Protein AF-J9F6A1-F1 (afdb_monomer_lite)

Organism: NCBI:txid749906

Radius of gyration: 20.11 Å; chains: 1; bounding box: 41×47×45 Å

Sequence (101 aa):
NHDAADLVEEIKQQMHDREEELYFEYRSKDYSGLTALTGEEDVWSAENVAATLVNEYEANHDTDELWKKVNDISHSILRKSYECGLMDKATYNDISSMYEH

Foldseek 3Di:
DVVVVVVVVVVVVVVVVVVVVVVVVVVVDDCVVQCVVQVHPDPVVSVVSVVVVVVVVVVVDVCPVVLVVVLVVVLVVLVVCVVVVVDDPVVSVVVNVVSPD

Secondary structure (DSSP, 8-state):
--HHHHHHHHHHHHHHHHHHHHHHHHHHS--HHHHHHH--SSHHHHHHHHHHHHHHHHHHS--HHHHHHHHHHHHHHHHHHHHTTSS-HHHHHHHHHTT--

pLDDT: mean 86.56, std 9.08, range [55.72, 96.69]

Structure (mmCIF, N/CA/C/O backbone):
data_AF-J9F6A1-F1
#
_entry.id   AF-J9F6A1-F1
#
loop_
_atom_site.group_PDB
_atom_site.id
_atom_site.type_symbol
_atom_site.label_atom_id
_atom_site.label_alt_id
_atom_site.label_comp_id
_atom_site.label_asym_id
_atom_site.label_entity_id
_atom_site.label_seq_id
_atom_site.pdbx_PDB_ins_code
_atom_site.Cartn_x
_atom_site.Cartn_y
_atom_site.Cartn_z
_atom_site.occupancy
_atom_site.B_iso_or_equiv
_atom_site.auth_seq_i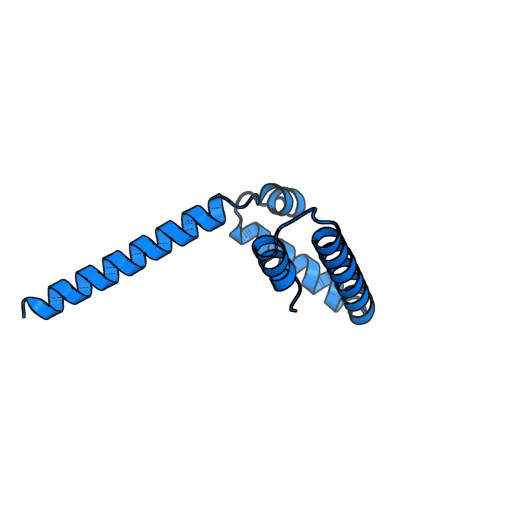d
_atom_site.auth_comp_id
_atom_site.auth_asym_id
_atom_site.auth_atom_id
_atom_site.pdbx_PDB_model_num
ATOM 1 N N . ASN A 1 1 ? 24.666 -34.796 -24.537 1.00 58.66 1 ASN A N 1
ATOM 2 C CA . ASN A 1 1 ? 25.323 -34.079 -23.421 1.00 58.66 1 ASN A CA 1
ATOM 3 C C . ASN A 1 1 ? 25.645 -32.616 -23.713 1.00 58.66 1 ASN A C 1
ATOM 5 O O . ASN A 1 1 ? 25.989 -31.944 -22.758 1.00 58.66 1 ASN A O 1
ATOM 9 N N . HIS A 1 2 ? 25.521 -32.117 -24.953 1.00 59.53 2 HIS A N 1
ATOM 10 C CA . HIS A 1 2 ? 25.689 -30.688 -25.264 1.00 59.53 2 HIS A CA 1
ATOM 11 C C . HIS A 1 2 ? 24.377 -29.911 -25.015 1.00 59.53 2 HIS A C 1
ATOM 13 O O . HIS A 1 2 ? 24.350 -29.053 -24.147 1.00 59.53 2 HIS A O 1
ATOM 19 N N . ASP A 1 3 ? 23.256 -30.382 -25.578 1.00 74.81 3 ASP A N 1
ATOM 20 C CA . ASP A 1 3 ? 21.932 -29.730 -25.472 1.00 74.81 3 ASP A CA 1
ATOM 21 C C . ASP A 1 3 ? 21.406 -29.489 -24.046 1.00 74.81 3 ASP A C 1
ATOM 23 O O . ASP A 1 3 ? 20.706 -28.518 -23.785 1.00 74.81 3 ASP A O 1
ATOM 27 N N . ALA A 1 4 ? 21.713 -30.378 -23.096 1.00 75.50 4 ALA A N 1
ATOM 28 C CA . ALA A 1 4 ? 21.227 -30.235 -21.721 1.00 75.50 4 ALA A CA 1
ATOM 29 C C . ALA A 1 4 ? 21.997 -29.167 -20.928 1.00 75.50 4 ALA A C 1
ATOM 31 O O . ALA A 1 4 ? 21.455 -28.617 -19.975 1.00 75.50 4 ALA A O 1
ATOM 32 N N . ALA A 1 5 ? 23.253 -28.895 -21.294 1.00 80.19 5 ALA A N 1
ATOM 33 C CA . ALA A 1 5 ? 24.043 -27.840 -20.668 1.00 80.19 5 ALA A CA 1
ATOM 34 C C . ALA A 1 5 ? 23.598 -26.464 -21.182 1.00 80.19 5 ALA A C 1
ATOM 36 O O . ALA A 1 5 ? 23.400 -25.558 -20.375 1.00 80.19 5 ALA A O 1
ATOM 37 N N . ASP A 1 6 ? 23.333 -26.363 -22.485 1.00 84.25 6 ASP A N 1
ATOM 38 C CA . ASP A 1 6 ? 22.905 -25.125 -23.140 1.00 84.25 6 ASP A CA 1
ATOM 39 C C . ASP A 1 6 ? 21.525 -24.663 -22.626 1.00 84.25 6 ASP A C 1
ATOM 41 O O . ASP A 1 6 ? 21.338 -23.493 -22.304 1.00 84.25 6 ASP A O 1
ATOM 45 N N . LEU A 1 7 ? 20.581 -25.593 -22.417 1.00 85.44 7 LEU A N 1
ATOM 46 C CA . LEU A 1 7 ? 19.272 -25.285 -21.816 1.00 85.44 7 LEU A CA 1
ATOM 47 C C . LEU A 1 7 ? 19.377 -24.779 -20.368 1.00 85.44 7 LEU A C 1
ATOM 49 O O . LEU A 1 7 ? 18.602 -23.927 -19.940 1.00 85.44 7 LEU A O 1
ATOM 53 N N . VAL A 1 8 ? 20.319 -25.312 -19.586 1.00 86.44 8 VAL A N 1
ATOM 54 C CA . VAL A 1 8 ? 20.539 -24.863 -18.202 1.00 86.44 8 VAL A CA 1
ATOM 55 C C . VAL A 1 8 ? 21.140 -23.460 -18.178 1.00 86.44 8 VAL A C 1
ATOM 57 O O . VAL A 1 8 ? 20.837 -22.680 -17.276 1.00 86.44 8 VAL A O 1
ATOM 60 N N . GLU A 1 9 ? 21.985 -23.134 -19.151 1.00 89.44 9 GLU A N 1
ATOM 61 C CA . GLU A 1 9 ? 22.564 -21.802 -19.307 1.00 89.44 9 GLU A CA 1
ATOM 62 C C . GLU A 1 9 ? 21.506 -20.779 -19.744 1.00 89.44 9 GLU A C 1
ATOM 64 O O . GLU A 1 9 ? 21.417 -19.706 -19.153 1.00 89.44 9 GLU A O 1
ATOM 69 N N . GLU A 1 10 ? 20.614 -21.157 -20.662 1.00 89.69 10 GLU A N 1
ATOM 70 C CA . GLU A 1 10 ? 19.491 -20.323 -21.106 1.00 89.69 10 GLU A CA 1
ATOM 71 C C . GLU A 1 10 ? 18.499 -20.023 -19.967 1.00 89.69 10 GLU A C 1
ATOM 73 O O . GLU A 1 10 ? 18.096 -18.876 -19.774 1.00 89.69 10 GLU A O 1
ATOM 78 N N . ILE A 1 11 ? 18.173 -21.021 -19.136 1.00 88.00 11 ILE A N 1
ATOM 79 C CA . ILE A 1 11 ? 17.322 -20.828 -17.948 1.00 88.00 11 ILE A CA 1
ATOM 80 C C . ILE A 1 11 ? 17.988 -19.888 -16.938 1.00 88.00 11 ILE A C 1
ATOM 82 O O . ILE A 1 11 ? 17.325 -19.016 -16.377 1.00 88.00 11 ILE A O 1
ATOM 86 N N . LYS A 1 12 ? 19.296 -20.041 -16.694 1.00 89.62 12 LYS A N 1
ATOM 87 C CA . LYS A 1 12 ? 20.031 -19.146 -15.787 1.00 89.62 12 LYS A CA 1
ATOM 88 C C . LYS A 1 12 ? 20.029 -17.712 -16.296 1.00 89.62 12 LYS A C 1
ATOM 90 O O . LYS A 1 12 ? 19.844 -16.803 -15.492 1.00 89.62 12 LYS A O 1
ATOM 95 N N . GLN A 1 13 ? 20.196 -17.525 -17.603 1.00 90.88 13 GLN A N 1
ATOM 96 C CA . GLN A 1 13 ? 20.153 -16.202 -18.207 1.00 90.88 13 GLN A CA 1
ATOM 97 C C . GLN A 1 13 ? 18.763 -15.576 -18.067 1.00 90.88 13 GLN A C 1
ATOM 99 O O . GLN A 1 13 ? 18.656 -14.457 -17.585 1.00 90.88 13 GLN A O 1
ATOM 104 N N . GLN A 1 14 ? 17.689 -16.319 -18.353 1.00 89.94 14 GLN A N 1
ATOM 105 C CA . GLN A 1 14 ? 16.319 -15.825 -18.166 1.00 89.94 14 GLN A CA 1
ATOM 106 C C . GLN A 1 14 ? 16.001 -15.453 -16.714 1.00 89.94 14 GLN A C 1
ATOM 108 O O . GLN A 1 14 ? 15.288 -14.484 -16.462 1.00 89.94 14 GLN A O 1
ATOM 113 N N . ME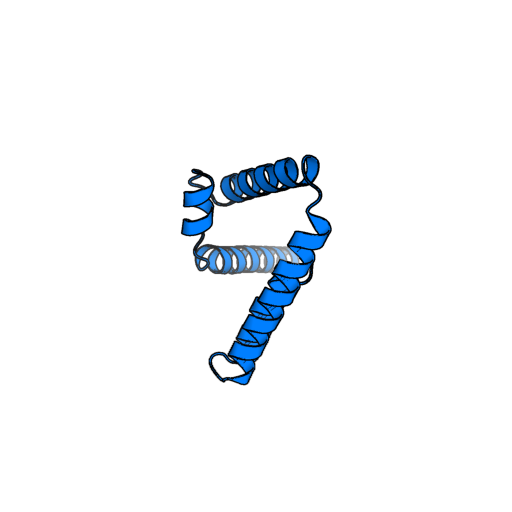T A 1 15 ? 16.501 -16.226 -15.747 1.00 88.19 15 MET A N 1
ATOM 114 C CA . MET A 1 15 ? 16.326 -15.908 -14.328 1.00 88.19 15 MET A CA 1
ATOM 115 C C . MET A 1 15 ? 17.062 -14.625 -13.943 1.00 88.19 15 MET A C 1
ATOM 117 O O . MET A 1 15 ? 16.490 -13.800 -13.237 1.00 88.19 15 MET A O 1
ATOM 121 N N . HIS A 1 16 ? 18.291 -14.452 -14.431 1.00 87.38 16 HIS A N 1
ATOM 122 C CA . HIS A 1 16 ? 19.080 -13.246 -14.206 1.00 87.38 16 HIS A CA 1
ATOM 123 C C . HIS A 1 16 ? 18.425 -12.014 -14.844 1.00 87.38 16 HIS A C 1
ATOM 125 O O . HIS A 1 16 ? 18.266 -10.991 -14.186 1.00 87.38 16 HIS A O 1
ATOM 131 N N . ASP A 1 17 ? 17.973 -12.127 -16.094 1.00 89.12 17 ASP A N 1
ATOM 132 C CA . ASP A 1 17 ? 17.294 -11.040 -16.806 1.00 89.12 17 ASP A CA 1
ATOM 133 C C . ASP A 1 17 ? 16.004 -10.628 -16.078 1.00 89.12 17 ASP A C 1
ATOM 135 O O . ASP A 1 17 ? 15.705 -9.443 -15.949 1.00 89.12 17 ASP A O 1
ATOM 139 N N . ARG A 1 18 ? 15.267 -11.601 -15.525 1.00 85.38 18 ARG A N 1
ATOM 140 C CA . ARG A 1 18 ? 14.074 -11.340 -14.710 1.00 85.38 18 ARG A CA 1
ATOM 141 C C . ARG A 1 18 ? 14.401 -10.677 -13.371 1.00 85.38 18 ARG A C 1
ATOM 143 O O . ARG A 1 18 ? 13.640 -9.823 -12.921 1.00 85.38 18 ARG A O 1
ATOM 150 N N . GLU A 1 19 ? 15.489 -11.074 -12.712 1.00 81.12 19 GLU A N 1
ATOM 151 C CA . GLU A 1 19 ? 15.959 -10.406 -11.492 1.00 81.12 19 GLU A CA 1
ATOM 152 C C . GLU A 1 19 ? 16.355 -8.954 -11.769 1.00 81.12 19 GLU A C 1
ATOM 154 O O . GLU A 1 19 ? 15.974 -8.069 -11.003 1.00 81.12 19 GLU A O 1
ATOM 159 N N . GLU A 1 20 ? 17.061 -8.687 -12.870 1.00 79.31 20 GLU A N 1
ATOM 160 C CA . GLU A 1 20 ? 17.405 -7.322 -13.273 1.00 79.31 20 GLU A CA 1
ATOM 161 C C . GLU A 1 20 ? 16.162 -6.494 -13.616 1.00 79.31 20 GLU A C 1
ATOM 163 O O . GLU A 1 20 ? 16.062 -5.343 -13.191 1.00 79.31 20 GLU A O 1
ATOM 168 N N . GLU A 1 21 ? 15.189 -7.065 -14.328 1.00 82.75 21 GLU A N 1
ATOM 169 C CA . GLU A 1 21 ? 13.933 -6.384 -14.657 1.00 82.75 21 GLU A CA 1
ATOM 170 C C . GLU A 1 21 ? 13.170 -5.975 -13.388 1.00 82.75 21 GLU A C 1
ATOM 172 O O . GLU A 1 21 ? 12.819 -4.804 -13.230 1.00 82.75 21 GLU A O 1
ATOM 177 N N . LEU A 1 22 ? 13.015 -6.899 -12.433 1.00 76.50 22 LEU A N 1
ATOM 178 C CA . LEU A 1 22 ? 12.412 -6.616 -11.126 1.00 76.50 22 LEU A CA 1
ATOM 179 C C . LEU A 1 22 ? 13.218 -5.574 -10.344 1.00 76.50 22 LEU A C 1
ATOM 181 O O . LEU A 1 22 ? 12.646 -4.674 -9.731 1.00 76.50 22 LEU A O 1
ATOM 185 N N . TYR A 1 23 ? 14.548 -5.654 -10.380 1.00 71.44 23 TYR A N 1
ATOM 186 C CA . TYR A 1 23 ? 15.421 -4.687 -9.723 1.00 71.44 23 TYR A CA 1
ATOM 187 C C . TYR A 1 23 ? 15.210 -3.265 -10.253 1.00 71.44 23 TYR A C 1
ATOM 189 O O . TYR A 1 23 ? 15.103 -2.319 -9.468 1.00 71.44 23 TYR A O 1
ATOM 197 N N . PHE A 1 24 ? 15.134 -3.096 -11.576 1.00 71.44 24 PHE A N 1
ATOM 198 C CA . PHE A 1 24 ? 14.862 -1.798 -12.189 1.00 71.44 24 PHE A CA 1
ATOM 199 C C . PHE A 1 24 ? 13.434 -1.325 -11.925 1.00 71.44 24 PHE A C 1
ATOM 201 O O . PHE A 1 24 ? 13.243 -0.141 -11.644 1.00 71.44 24 PHE A O 1
ATOM 208 N N . GLU A 1 25 ? 12.452 -2.227 -11.953 1.00 73.00 25 GLU A N 1
ATOM 209 C CA . GLU A 1 25 ? 11.063 -1.905 -11.635 1.00 73.00 25 GLU A CA 1
ATOM 210 C C . GLU A 1 25 ? 10.937 -1.383 -10.197 1.00 73.00 25 GLU A C 1
ATOM 212 O O . GLU A 1 25 ? 10.388 -0.301 -9.984 1.00 73.00 25 GLU A O 1
ATOM 217 N N . TYR A 1 26 ? 11.515 -2.078 -9.215 1.00 64.25 26 TYR A N 1
ATOM 218 C CA . TYR A 1 26 ? 11.499 -1.635 -7.823 1.00 64.25 26 TYR A CA 1
ATOM 219 C C . TYR A 1 26 ? 12.311 -0.355 -7.628 1.00 64.25 26 TYR A C 1
ATOM 221 O O . TYR A 1 26 ? 11.806 0.599 -7.054 1.00 64.25 26 TYR A O 1
ATOM 229 N N . ARG A 1 27 ? 13.521 -0.238 -8.181 1.00 62.34 27 ARG A N 1
ATOM 230 C CA . ARG A 1 27 ? 14.320 0.997 -8.060 1.00 62.34 27 ARG A CA 1
ATOM 231 C C . ARG A 1 27 ? 13.646 2.216 -8.710 1.00 62.34 27 ARG A C 1
ATOM 233 O O . ARG A 1 27 ? 13.929 3.345 -8.314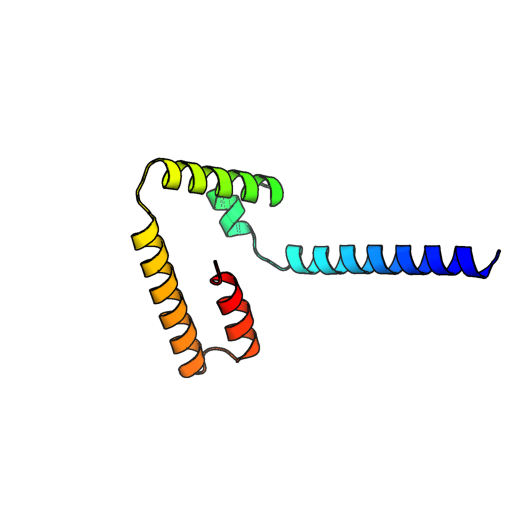 1.00 62.34 27 ARG A O 1
ATOM 240 N N . SER A 1 28 ? 12.790 2.011 -9.713 1.00 63.28 28 SER A N 1
ATOM 241 C CA . SER A 1 28 ? 12.008 3.094 -10.324 1.00 63.28 28 SER A CA 1
ATOM 242 C C . SER A 1 28 ? 10.874 3.601 -9.426 1.00 63.28 28 SER A C 1
ATOM 244 O O . SER A 1 28 ? 10.383 4.712 -9.637 1.00 63.28 28 SER A O 1
ATOM 246 N N . LYS A 1 29 ? 10.474 2.815 -8.418 1.00 70.69 29 LYS A N 1
ATOM 247 C CA . LYS A 1 29 ? 9.469 3.196 -7.426 1.00 70.69 29 LYS A CA 1
ATOM 248 C C . LYS A 1 29 ? 10.128 4.055 -6.349 1.00 70.69 29 LYS A C 1
ATOM 250 O O . LYS A 1 29 ? 11.208 3.753 -5.842 1.00 70.69 29 LYS A O 1
ATOM 255 N N . ASP A 1 30 ? 9.474 5.160 -6.014 1.00 75.19 30 ASP A N 1
ATOM 256 C CA . ASP A 1 30 ? 9.943 6.063 -4.971 1.00 75.19 30 ASP A CA 1
ATOM 257 C C . ASP A 1 30 ? 9.571 5.515 -3.587 1.00 75.19 30 ASP A C 1
ATOM 259 O O . ASP A 1 30 ? 8.426 5.617 -3.147 1.00 75.19 30 ASP A O 1
ATOM 263 N N . TYR A 1 31 ? 10.555 4.938 -2.898 1.00 77.75 31 TYR A N 1
ATOM 264 C CA . TYR A 1 31 ? 10.408 4.463 -1.520 1.00 77.75 31 TYR A CA 1
ATOM 265 C C . TYR A 1 31 ? 10.732 5.526 -0.472 1.00 77.75 31 TYR A C 1
ATOM 267 O O . TYR A 1 31 ? 10.663 5.225 0.718 1.00 77.75 31 TYR A O 1
ATOM 275 N N . SER A 1 32 ? 11.058 6.761 -0.876 1.00 80.56 32 SER A N 1
ATOM 276 C CA . SER A 1 32 ? 11.453 7.824 0.057 1.00 80.56 32 SER A CA 1
ATOM 277 C C . SER A 1 32 ? 10.377 8.131 1.096 1.00 80.56 32 SER A C 1
ATOM 279 O O . SER A 1 32 ? 10.698 8.446 2.237 1.00 80.56 32 SER A O 1
ATOM 281 N N . GLY A 1 33 ? 9.098 7.993 0.734 1.00 82.75 33 GLY A N 1
ATOM 282 C CA . GLY A 1 33 ? 7.990 8.140 1.674 1.00 82.75 33 GLY A CA 1
ATOM 283 C C . GLY A 1 33 ? 7.978 7.045 2.741 1.00 82.75 33 GLY A C 1
ATOM 284 O O . GLY A 1 33 ? 7.824 7.344 3.922 1.00 82.75 33 GLY A O 1
ATOM 285 N N . LEU A 1 34 ? 8.180 5.787 2.340 1.00 88.00 34 LEU A N 1
ATOM 286 C CA . LEU A 1 34 ? 8.205 4.651 3.260 1.00 88.00 34 LEU A CA 1
ATOM 287 C C . LEU A 1 34 ? 9.424 4.729 4.187 1.00 88.00 34 LEU A C 1
ATOM 289 O O . LEU A 1 34 ? 9.259 4.679 5.401 1.00 88.00 34 LEU A O 1
ATOM 293 N N . THR A 1 35 ? 10.619 4.925 3.627 1.00 86.38 35 THR A N 1
ATOM 294 C CA . THR A 1 35 ? 11.876 5.025 4.385 1.00 86.38 35 THR A CA 1
ATOM 295 C C . THR A 1 35 ? 11.897 6.234 5.318 1.00 86.38 35 THR A C 1
ATOM 297 O O . THR A 1 35 ? 12.373 6.137 6.446 1.00 86.38 35 THR A O 1
ATOM 300 N N . ALA A 1 36 ? 11.309 7.367 4.919 1.00 89.19 36 ALA A N 1
ATOM 301 C CA . ALA A 1 36 ? 11.167 8.524 5.803 1.00 89.19 36 ALA A CA 1
ATOM 302 C C . ALA A 1 36 ? 10.200 8.272 6.972 1.00 89.19 36 ALA A C 1
ATOM 304 O O . ALA A 1 36 ? 10.428 8.785 8.067 1.00 89.19 36 ALA A O 1
ATOM 305 N N . LEU A 1 37 ? 9.122 7.513 6.750 1.00 88.88 37 LEU A N 1
ATOM 306 C CA . LEU A 1 37 ? 8.142 7.190 7.792 1.00 88.88 37 LEU A CA 1
ATOM 307 C C . LEU A 1 37 ? 8.658 6.138 8.779 1.00 88.88 37 LEU A C 1
ATOM 309 O O . LEU A 1 37 ? 8.298 6.186 9.954 1.00 88.88 37 LEU A O 1
ATOM 313 N N . THR A 1 38 ? 9.484 5.203 8.316 1.00 89.44 38 THR A N 1
ATOM 314 C CA . THR A 1 38 ? 10.019 4.106 9.137 1.00 89.44 38 THR A CA 1
ATOM 315 C C . THR A 1 38 ? 11.374 4.440 9.754 1.00 89.44 38 THR A C 1
ATOM 317 O O . THR A 1 38 ? 11.733 3.863 10.774 1.00 89.44 38 THR A O 1
ATOM 320 N N . GLY A 1 39 ? 12.111 5.391 9.170 1.00 89.19 39 GLY A N 1
ATOM 321 C CA . GLY A 1 39 ? 13.474 5.743 9.565 1.00 89.19 39 GLY A CA 1
ATOM 322 C C . GLY A 1 39 ? 14.547 4.788 9.032 1.00 89.19 39 GLY A C 1
ATOM 323 O O . GLY A 1 39 ? 15.711 4.944 9.394 1.00 89.19 39 GLY A O 1
ATOM 324 N N . GLU A 1 40 ? 14.171 3.826 8.187 1.00 90.44 40 GLU A N 1
ATOM 325 C CA . GLU A 1 40 ? 15.071 2.810 7.634 1.00 90.44 40 GLU A CA 1
ATOM 326 C C . GLU A 1 40 ? 15.612 3.235 6.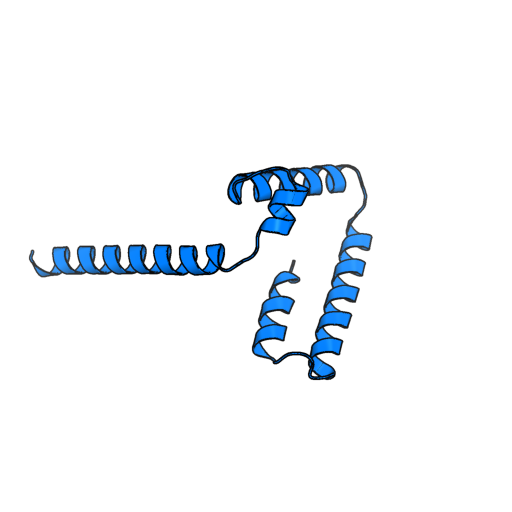267 1.00 90.44 40 GLU A C 1
ATOM 328 O O . GLU A 1 40 ? 14.867 3.740 5.434 1.00 90.44 40 GLU A O 1
ATOM 333 N N . GLU A 1 41 ? 16.903 3.015 6.006 1.00 83.12 41 GLU A N 1
ATOM 334 C CA . GLU A 1 41 ? 17.527 3.400 4.729 1.00 83.12 41 GLU A CA 1
ATOM 335 C C . GLU A 1 41 ? 17.286 2.376 3.610 1.00 83.12 41 GLU A C 1
ATOM 337 O O . GLU A 1 41 ? 17.303 2.734 2.429 1.00 83.12 41 GLU A O 1
ATOM 342 N N . ASP A 1 42 ? 17.055 1.109 3.962 1.00 85.31 42 ASP A N 1
ATOM 343 C CA . ASP A 1 42 ? 16.775 0.040 3.009 1.00 85.31 42 ASP A CA 1
ATOM 344 C C . ASP A 1 42 ? 15.284 -0.328 2.974 1.00 85.31 42 ASP A C 1
ATOM 346 O O . ASP A 1 42 ? 14.583 -0.326 3.987 1.00 85.31 42 ASP A O 1
ATOM 350 N N . VAL A 1 43 ? 14.797 -0.649 1.772 1.00 83.94 43 VAL A N 1
ATOM 351 C CA . VAL A 1 43 ? 13.371 -0.906 1.512 1.00 83.94 43 VAL A CA 1
ATOM 352 C C . VAL A 1 43 ? 12.865 -2.117 2.289 1.00 83.94 43 VAL A C 1
ATOM 354 O O . VAL A 1 43 ? 11.765 -2.075 2.828 1.00 83.94 43 VAL A O 1
ATOM 357 N N . TRP A 1 44 ? 13.669 -3.176 2.389 1.00 84.88 44 TRP A N 1
ATOM 358 C CA . TRP A 1 44 ? 13.254 -4.412 3.046 1.00 84.88 44 TRP A CA 1
ATOM 359 C C . TRP A 1 44 ? 13.029 -4.204 4.550 1.00 84.88 44 TRP A C 1
ATOM 361 O O . TRP A 1 44 ? 12.010 -4.630 5.097 1.00 84.88 44 TRP A O 1
ATOM 371 N N . SER A 1 45 ? 13.942 -3.504 5.225 1.00 86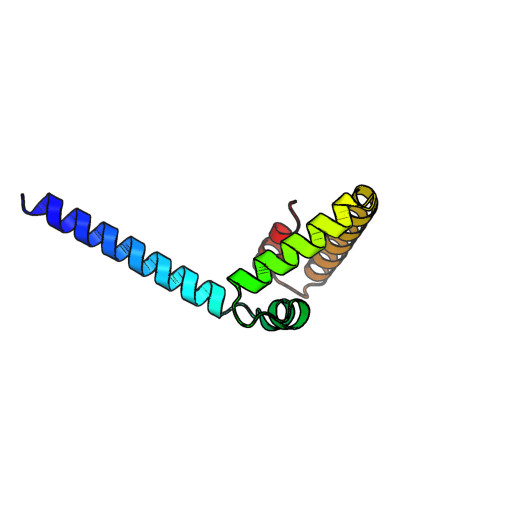.12 45 SER A N 1
ATOM 372 C CA . SER A 1 45 ? 13.781 -3.137 6.634 1.00 86.12 45 SER A CA 1
ATOM 373 C C . SER A 1 45 ? 12.603 -2.184 6.817 1.00 86.12 45 SER A C 1
ATOM 375 O O . SER A 1 45 ? 11.793 -2.382 7.724 1.00 86.12 45 SER A O 1
ATOM 377 N N . ALA A 1 46 ? 12.445 -1.205 5.921 1.00 89.06 46 ALA A N 1
ATOM 378 C CA . ALA A 1 46 ? 11.331 -0.266 5.963 1.00 89.06 46 ALA A CA 1
ATOM 379 C C . ALA A 1 46 ? 9.967 -0.973 5.849 1.00 89.06 46 ALA A C 1
ATOM 381 O O . ALA A 1 46 ? 9.068 -0.707 6.646 1.00 89.06 46 ALA A O 1
ATOM 382 N N . GLU A 1 47 ? 9.815 -1.917 4.919 1.00 88.81 47 GLU A N 1
ATOM 383 C CA . GLU A 1 47 ? 8.591 -2.712 4.764 1.00 88.81 47 GLU A CA 1
ATOM 384 C C . GLU A 1 47 ? 8.281 -3.539 6.020 1.00 88.81 47 GLU A C 1
ATOM 386 O O . GLU A 1 47 ? 7.141 -3.540 6.488 1.00 88.81 47 GLU A O 1
ATOM 391 N N . ASN A 1 48 ? 9.289 -4.179 6.623 1.00 90.81 48 ASN A N 1
ATOM 392 C CA . ASN A 1 48 ? 9.105 -4.951 7.857 1.00 90.81 48 ASN A CA 1
ATOM 393 C C . ASN A 1 48 ? 8.677 -4.079 9.046 1.00 90.81 48 ASN A C 1
ATOM 395 O O . ASN A 1 48 ? 7.795 -4.470 9.818 1.00 90.81 48 ASN A O 1
ATOM 399 N N . VAL A 1 49 ? 9.282 -2.897 9.201 1.00 92.56 49 VAL A N 1
ATOM 400 C CA . VAL A 1 49 ? 8.908 -1.940 10.253 1.00 92.56 49 VAL A CA 1
ATOM 401 C C . VAL A 1 49 ? 7.481 -1.450 10.031 1.00 92.56 49 VAL A C 1
ATOM 403 O O . VAL A 1 49 ? 6.673 -1.506 10.955 1.00 92.56 49 VAL A O 1
ATOM 406 N N . ALA A 1 50 ? 7.134 -1.041 8.809 1.00 91.94 50 ALA A N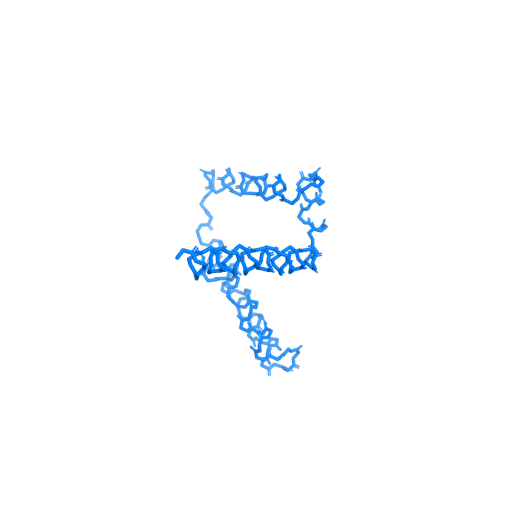 1
ATOM 407 C CA . ALA A 1 50 ? 5.785 -0.590 8.484 1.00 91.94 50 ALA A CA 1
ATOM 408 C C . ALA A 1 50 ? 4.731 -1.676 8.751 1.00 91.94 50 ALA A C 1
ATOM 410 O O . ALA A 1 50 ? 3.724 -1.401 9.403 1.00 91.94 50 ALA A O 1
ATOM 411 N N . ALA A 1 51 ? 4.990 -2.918 8.330 1.00 91.62 51 ALA A N 1
ATOM 412 C CA . ALA A 1 51 ? 4.103 -4.046 8.599 1.00 91.62 51 ALA A CA 1
ATOM 413 C C . ALA A 1 51 ? 3.931 -4.291 10.105 1.00 91.62 51 ALA A C 1
ATOM 415 O O . ALA A 1 51 ? 2.818 -4.513 10.576 1.00 91.62 51 ALA A O 1
ATOM 416 N N . THR A 1 52 ? 5.016 -4.212 10.879 1.00 94.31 52 THR A N 1
ATOM 417 C CA . THR A 1 52 ? 4.963 -4.374 12.340 1.00 94.31 52 THR A CA 1
ATOM 418 C C . THR A 1 52 ? 4.115 -3.281 12.990 1.00 94.31 52 THR A C 1
ATOM 420 O O . THR A 1 52 ? 3.241 -3.594 13.793 1.00 94.31 52 THR A O 1
ATOM 423 N N . LEU A 1 53 ? 4.307 -2.017 12.596 1.00 93.06 53 LEU A N 1
ATOM 424 C CA . LEU A 1 53 ? 3.543 -0.881 13.122 1.00 93.06 53 LEU A CA 1
ATOM 425 C C . LEU A 1 53 ? 2.038 -1.015 12.850 1.00 93.06 53 LEU A C 1
ATOM 427 O O . LEU A 1 53 ? 1.227 -0.755 13.740 1.00 93.06 53 LEU A O 1
ATOM 431 N N . VAL A 1 54 ? 1.664 -1.433 11.637 1.00 91.38 54 VAL A N 1
ATOM 432 C CA . VAL A 1 54 ? 0.258 -1.660 11.270 1.00 91.38 54 VAL A CA 1
ATOM 433 C C . VAL A 1 54 ? -0.322 -2.825 12.074 1.00 91.38 54 VAL A C 1
ATOM 435 O O . VAL A 1 54 ? -1.336 -2.643 12.744 1.00 91.38 54 VAL A O 1
ATOM 438 N N . ASN A 1 55 ? 0.363 -3.972 12.109 1.00 93.62 55 ASN A N 1
ATOM 439 C CA . ASN A 1 55 ? -0.088 -5.154 12.852 1.00 93.62 55 ASN A CA 1
ATOM 440 C C . ASN A 1 55 ? -0.294 -4.864 14.347 1.00 93.62 55 ASN A C 1
ATOM 442 O O . ASN A 1 55 ? -1.281 -5.297 14.941 1.00 93.62 55 ASN A O 1
ATOM 446 N N . GLU A 1 56 ? 0.627 -4.132 14.977 1.00 94.75 56 GLU A N 1
ATOM 447 C CA . GLU A 1 56 ? 0.494 -3.742 16.382 1.00 94.75 56 GLU A CA 1
ATOM 448 C C . GLU A 1 56 ? -0.705 -2.818 16.604 1.00 94.75 56 GLU A C 1
ATOM 450 O O . GLU A 1 56 ? -1.415 -2.955 17.603 1.00 94.75 56 GLU A O 1
ATOM 455 N N . TYR A 1 57 ? -0.962 -1.883 15.688 1.00 92.75 57 TYR A N 1
ATOM 456 C CA . TYR A 1 57 ? -2.112 -0.994 15.794 1.00 92.75 57 TYR A CA 1
ATOM 457 C C . TYR A 1 57 ? -3.430 -1.767 15.672 1.00 92.75 57 TYR A C 1
ATOM 459 O O . TYR A 1 57 ? -4.302 -1.618 16.530 1.00 92.75 57 TYR A O 1
ATOM 467 N N . GLU A 1 58 ? -3.548 -2.627 14.662 1.00 94.00 58 GLU A N 1
ATOM 468 C CA . GLU A 1 58 ? -4.729 -3.458 14.400 1.00 94.00 58 GLU A CA 1
ATOM 469 C C . GLU A 1 58 ? -4.991 -4.468 15.520 1.00 94.00 58 GLU A C 1
ATOM 471 O O . GLU A 1 58 ? -6.131 -4.659 15.930 1.00 94.00 58 GLU A O 1
ATOM 476 N N . ALA A 1 59 ? -3.948 -5.057 16.108 1.00 93.94 59 ALA A N 1
ATOM 477 C CA . ALA A 1 59 ? -4.106 -5.971 17.240 1.00 93.94 59 ALA A CA 1
ATOM 478 C C . ALA A 1 59 ? -4.712 -5.294 18.485 1.00 93.94 59 ALA A C 1
ATOM 480 O O . ALA A 1 59 ? -5.297 -5.964 19.338 1.00 93.94 59 ALA A O 1
ATOM 481 N N . ASN A 1 60 ? -4.566 -3.971 18.602 1.00 94.94 60 ASN A N 1
ATOM 482 C CA . ASN A 1 60 ? -5.028 -3.193 19.749 1.00 94.94 60 ASN A CA 1
ATOM 483 C C . ASN A 1 60 ? -6.308 -2.383 19.471 1.00 94.94 60 ASN A C 1
ATOM 485 O O . ASN A 1 60 ? -6.839 -1.767 20.398 1.00 94.94 60 ASN A O 1
ATOM 489 N N . HIS A 1 61 ? -6.815 -2.371 18.232 1.00 94.19 61 HIS A N 1
ATOM 490 C CA . HIS A 1 61 ? -7.958 -1.552 17.822 1.00 94.19 61 HIS A CA 1
ATOM 491 C C . HIS A 1 61 ? -8.873 -2.298 16.843 1.00 94.19 61 HIS A C 1
ATOM 493 O O . HIS A 1 61 ? -8.408 -2.944 15.913 1.00 94.19 61 HIS A O 1
ATOM 499 N N . ASP A 1 62 ? -10.190 -2.132 16.993 1.00 93.00 62 ASP A N 1
ATOM 500 C CA . ASP A 1 62 ? -11.148 -2.558 15.966 1.00 93.00 62 ASP A CA 1
ATOM 501 C C . ASP A 1 62 ? -11.048 -1.609 14.763 1.00 93.00 62 ASP A C 1
ATOM 503 O O . ASP A 1 62 ? -11.509 -0.462 14.805 1.00 93.00 62 ASP A O 1
ATOM 507 N N . THR A 1 63 ? -10.357 -2.070 13.724 1.00 93.06 63 THR A N 1
ATOM 508 C CA . THR A 1 63 ? -10.009 -1.280 12.537 1.00 93.06 63 THR A CA 1
ATOM 509 C C . THR A 1 63 ? -10.762 -1.719 11.287 1.00 93.06 63 THR A C 1
ATOM 511 O O . THR A 1 63 ? -10.764 -0.972 10.309 1.00 93.06 63 THR A O 1
ATOM 514 N N . ASP A 1 64 ? -11.483 -2.842 11.325 1.00 91.56 64 ASP A N 1
ATOM 515 C CA . ASP A 1 64 ? -12.131 -3.455 10.159 1.00 91.56 64 ASP A CA 1
ATOM 516 C C . ASP A 1 64 ? -13.059 -2.468 9.430 1.00 91.56 64 ASP A C 1
ATOM 518 O O . ASP A 1 64 ? -12.966 -2.247 8.220 1.00 91.56 64 ASP A O 1
ATOM 522 N N . GLU A 1 65 ? -13.943 -1.804 10.180 1.00 92.62 65 GLU A N 1
ATOM 523 C CA . GLU A 1 65 ? -14.884 -0.825 9.624 1.00 92.62 65 GLU A CA 1
ATOM 524 C C . GLU A 1 65 ? -14.199 0.463 9.149 1.00 92.62 65 GLU A C 1
ATOM 526 O O . GLU A 1 65 ? -14.693 1.128 8.232 1.00 92.62 65 GLU A O 1
ATOM 531 N N . LEU A 1 66 ? -13.080 0.847 9.768 1.00 91.56 66 LEU A N 1
ATOM 532 C CA . LEU A 1 66 ? -12.304 2.005 9.333 1.00 91.56 66 LEU A CA 1
ATOM 533 C C . LEU A 1 66 ? -11.604 1.697 8.009 1.00 91.56 66 LEU A C 1
ATOM 535 O O . LEU A 1 66 ? -11.759 2.466 7.058 1.00 91.56 66 LEU A O 1
ATOM 539 N N . TRP A 1 67 ? -10.903 0.565 7.927 1.00 92.00 67 TRP A N 1
ATOM 540 C CA . TRP A 1 67 ? -10.189 0.141 6.728 1.00 92.00 67 TRP A CA 1
ATOM 541 C C . TRP A 1 67 ? -11.117 -0.049 5.545 1.00 92.00 67 TRP A C 1
ATOM 543 O O . TRP A 1 67 ? -10.851 0.488 4.471 1.00 92.00 67 TRP A O 1
ATOM 553 N N . LYS A 1 68 ? -12.275 -0.676 5.765 1.00 92.19 68 LYS A N 1
ATOM 554 C CA . LYS A 1 68 ? -13.308 -0.797 4.738 1.00 92.19 68 LYS A CA 1
ATOM 555 C C . LYS A 1 68 ? -13.734 0.561 4.179 1.00 92.19 68 LYS A C 1
ATOM 557 O O . LYS A 1 68 ? -13.774 0.744 2.967 1.00 92.19 68 LYS A O 1
ATOM 562 N N . LYS A 1 69 ? -14.013 1.544 5.042 1.00 94.25 69 LYS A N 1
ATOM 563 C CA . LYS A 1 69 ? -14.425 2.891 4.602 1.00 94.25 69 LYS A CA 1
ATOM 564 C C . LYS A 1 69 ? -13.312 3.627 3.868 1.00 94.25 69 LYS A C 1
ATOM 566 O O . LYS A 1 69 ? -13.587 4.305 2.879 1.00 94.25 69 LYS A O 1
ATOM 571 N N . VAL A 1 70 ? -12.077 3.527 4.356 1.00 92.62 70 VAL A N 1
ATOM 572 C CA . VAL A 1 70 ? -10.906 4.129 3.706 1.00 92.62 70 VAL A CA 1
ATOM 573 C C . VAL A 1 70 ? -10.710 3.525 2.317 1.00 92.62 70 VAL A C 1
ATOM 575 O O . VAL A 1 70 ? -10.517 4.279 1.359 1.00 92.62 70 VAL A O 1
ATOM 578 N N . ASN A 1 71 ? -10.835 2.203 2.192 1.00 91.00 71 ASN A N 1
ATOM 579 C CA . ASN A 1 71 ? -10.727 1.506 0.919 1.00 91.00 71 ASN A CA 1
ATOM 580 C C . ASN A 1 71 ? -11.854 1.929 -0.051 1.00 91.00 71 ASN A C 1
ATOM 582 O O . ASN A 1 71 ? -11.584 2.425 -1.147 1.00 91.00 71 ASN A O 1
ATOM 586 N N . ASP A 1 72 ? -13.116 1.888 0.397 1.00 92.94 72 ASP A N 1
ATOM 587 C CA . ASP A 1 72 ? -14.289 2.297 -0.395 1.00 92.94 72 ASP A CA 1
ATOM 588 C C . ASP A 1 72 ? -14.159 3.734 -0.938 1.00 92.94 72 ASP A C 1
ATOM 590 O O . ASP A 1 72 ? -14.437 4.017 -2.111 1.00 92.94 72 ASP A O 1
ATOM 594 N N . ILE A 1 73 ? -13.730 4.671 -0.084 1.00 93.81 73 ILE A N 1
ATOM 595 C CA . ILE A 1 73 ? -13.527 6.072 -0.471 1.00 93.81 73 ILE A CA 1
ATOM 596 C C . ILE A 1 73 ? -12.371 6.196 -1.469 1.00 93.81 73 ILE A C 1
ATOM 598 O O . ILE A 1 73 ? -12.516 6.913 -2.464 1.00 93.81 73 ILE A O 1
ATOM 602 N N . SER A 1 74 ? -11.256 5.500 -1.242 1.00 92.50 74 SER A N 1
ATOM 603 C CA . SER A 1 74 ? -10.085 5.539 -2.127 1.00 92.50 74 SER A CA 1
ATOM 604 C C . SER A 1 74 ? -10.430 5.023 -3.524 1.00 92.50 74 SER A C 1
ATOM 606 O O . SER A 1 74 ? -10.178 5.719 -4.510 1.00 92.50 74 SER A O 1
ATOM 608 N N . HIS A 1 75 ? -11.140 3.895 -3.623 1.00 92.50 75 HIS A N 1
ATOM 609 C CA . HIS A 1 75 ? -11.661 3.389 -4.895 1.00 92.50 75 HIS A CA 1
ATOM 610 C C . HIS A 1 75 ? -12.600 4.381 -5.587 1.00 92.50 75 HIS A C 1
ATOM 612 O O . HIS A 1 75 ? -12.512 4.580 -6.800 1.00 92.50 75 HIS A O 1
ATOM 618 N N . SER A 1 76 ? -13.496 5.031 -4.838 1.00 93.75 76 SER A N 1
ATOM 619 C CA . SER A 1 76 ? -14.419 6.029 -5.390 1.00 93.75 76 SER A CA 1
ATOM 620 C C . SER A 1 76 ? -13.680 7.242 -5.967 1.00 93.75 76 SER A C 1
ATOM 622 O O . SER A 1 76 ? -14.005 7.708 -7.062 1.00 93.75 76 SER A O 1
ATOM 624 N N . ILE A 1 77 ? -12.654 7.736 -5.267 1.00 93.44 77 ILE A N 1
ATOM 625 C CA . ILE A 1 77 ? -11.805 8.843 -5.731 1.00 93.44 77 ILE A CA 1
ATOM 626 C C . ILE A 1 77 ? -11.010 8.435 -6.973 1.00 93.44 77 ILE A C 1
ATOM 628 O O . ILE A 1 77 ? -10.978 9.185 -7.954 1.00 93.44 77 ILE A O 1
ATOM 632 N N . LEU A 1 78 ? -10.403 7.248 -6.952 1.00 94.25 78 LEU A N 1
ATOM 633 C CA . LEU A 1 78 ? -9.628 6.721 -8.070 1.00 94.25 78 LEU A CA 1
ATOM 634 C C . LEU A 1 78 ? -10.503 6.578 -9.321 1.00 94.25 78 LEU A C 1
ATOM 636 O O . LEU A 1 78 ? -10.170 7.091 -10.390 1.00 94.25 78 LEU A O 1
ATOM 640 N N . ARG A 1 79 ? -11.683 5.970 -9.162 1.00 94.12 79 ARG A N 1
ATOM 641 C CA . ARG A 1 79 ? -12.676 5.825 -10.228 1.00 94.12 79 ARG A CA 1
ATOM 642 C C . ARG A 1 79 ? -13.114 7.174 -10.790 1.00 94.12 79 ARG A C 1
ATOM 644 O O . ARG A 1 79 ? -13.137 7.336 -12.005 1.00 94.12 79 ARG A O 1
ATOM 651 N N . LYS A 1 80 ? -13.430 8.153 -9.937 1.00 95.69 80 LYS A N 1
ATOM 652 C CA . LYS A 1 80 ? -13.806 9.502 -10.393 1.00 95.69 80 LYS A CA 1
ATOM 653 C C . LYS A 1 80 ? -12.681 10.180 -11.165 1.00 95.69 80 LYS A C 1
ATOM 655 O O . LYS A 1 80 ? -12.943 10.830 -12.169 1.00 95.69 80 LYS A O 1
ATOM 660 N N . SER A 1 81 ? -11.439 10.028 -10.716 1.00 94.69 81 SER A N 1
ATOM 661 C CA . SER A 1 81 ? -10.277 10.589 -11.412 1.00 94.69 81 SER A CA 1
ATOM 662 C C . SER A 1 81 ? -10.132 10.007 -12.822 1.00 94.69 81 SER A C 1
ATOM 664 O O . SER A 1 81 ? -9.908 10.757 -13.772 1.00 94.69 81 SER A O 1
ATOM 666 N N . TYR A 1 82 ? -10.351 8.698 -12.975 1.00 94.56 82 TYR A N 1
ATOM 667 C CA . TYR A 1 82 ? -10.416 8.040 -14.281 1.00 94.56 82 TYR A CA 1
ATOM 668 C C . TYR A 1 82 ? -11.596 8.533 -15.136 1.00 94.56 82 TYR A C 1
ATOM 670 O O . TYR A 1 82 ? -11.398 8.930 -16.282 1.00 94.56 82 TYR A O 1
ATOM 678 N N . GLU A 1 83 ? -12.812 8.580 -14.582 1.00 95.00 83 GLU A N 1
ATOM 679 C CA . GLU A 1 83 ? -14.019 9.041 -15.292 1.00 95.00 83 GLU A CA 1
ATOM 680 C C . GLU A 1 83 ? -13.913 10.509 -15.752 1.00 95.00 83 GLU A C 1
ATOM 682 O O . GLU A 1 83 ? -14.467 10.878 -16.788 1.00 95.00 83 GLU A O 1
ATOM 687 N N . CYS A 1 84 ? -13.161 11.339 -15.026 1.00 96.69 84 CYS A N 1
ATOM 688 C CA . CYS A 1 84 ? -12.854 12.723 -15.392 1.00 96.69 84 CYS A CA 1
ATOM 689 C C . CYS A 1 84 ? -11.698 12.864 -16.401 1.00 96.69 84 CYS A C 1
ATOM 691 O O . CYS A 1 84 ? -11.357 13.986 -16.773 1.00 96.69 84 CYS A O 1
ATOM 693 N N . GLY A 1 85 ? -11.080 11.762 -16.838 1.00 94.00 85 GLY A N 1
ATOM 694 C CA . GLY A 1 85 ? -9.987 11.767 -17.813 1.00 94.00 85 GLY A CA 1
ATOM 695 C C . GLY A 1 85 ? -8.636 12.229 -17.259 1.00 94.00 85 GLY A C 1
ATOM 696 O O . GLY A 1 85 ? -7.773 12.622 -18.039 1.00 94.00 85 GLY A O 1
ATOM 697 N N . LEU A 1 86 ? -8.438 12.196 -15.934 1.00 94.69 86 LEU A N 1
ATOM 698 C CA . LEU A 1 86 ? -7.154 12.548 -15.305 1.00 94.69 86 LEU A CA 1
ATOM 699 C C . LEU A 1 86 ? -6.101 11.437 -15.439 1.00 94.69 86 LEU A C 1
ATOM 701 O O . LEU A 1 86 ? -4.925 11.677 -15.186 1.00 94.69 86 LEU A O 1
ATOM 705 N N . MET A 1 87 ? -6.520 10.229 -15.817 1.00 94.06 87 MET A N 1
ATOM 706 C CA . MET A 1 87 ? -5.651 9.075 -16.036 1.00 94.06 87 MET A CA 1
ATOM 707 C C . MET A 1 87 ? -6.229 8.158 -17.111 1.00 94.06 87 MET A C 1
ATOM 709 O O . MET A 1 87 ? -7.430 8.186 -17.391 1.00 94.06 87 MET A O 1
ATOM 713 N N . ASP A 1 88 ? -5.372 7.331 -17.701 1.00 94.12 88 ASP A N 1
ATOM 714 C CA . ASP A 1 88 ? -5.795 6.292 -18.632 1.00 94.12 88 ASP A CA 1
ATOM 715 C C . ASP A 1 88 ? -6.245 5.010 -17.910 1.00 94.12 88 ASP A C 1
ATOM 717 O O . ASP A 1 88 ? -6.141 4.860 -16.690 1.00 94.12 88 ASP A O 1
ATOM 721 N N . LYS A 1 89 ? -6.790 4.067 -18.686 1.00 92.69 89 LYS A N 1
ATOM 722 C CA . LYS A 1 89 ? -7.325 2.811 -18.151 1.00 92.69 89 LYS A CA 1
ATOM 723 C C . LYS A 1 89 ? -6.234 1.895 -17.589 1.00 92.69 89 LYS A C 1
ATOM 725 O O . LYS A 1 89 ? -6.515 1.133 -16.671 1.00 92.69 89 LYS A O 1
ATOM 730 N N . ALA A 1 90 ? -5.027 1.936 -18.155 1.00 91.62 90 ALA A N 1
ATOM 731 C CA . ALA A 1 90 ? -3.926 1.095 -17.698 1.00 91.62 90 ALA A CA 1
ATOM 732 C C . ALA A 1 90 ? -3.486 1.529 -16.296 1.00 91.62 90 ALA A C 1
ATOM 734 O O . ALA A 1 90 ? -3.467 0.711 -15.384 1.00 91.62 90 ALA A O 1
ATOM 735 N N . THR A 1 91 ? -3.282 2.832 -16.115 1.00 88.75 91 THR A N 1
ATOM 736 C CA . THR A 1 91 ? -2.944 3.469 -14.838 1.00 88.75 91 THR A CA 1
ATOM 737 C C . THR A 1 91 ? -4.044 3.263 -13.796 1.00 88.75 91 THR A C 1
ATOM 739 O O . THR A 1 91 ? -3.760 2.932 -12.650 1.00 88.75 91 THR A O 1
ATOM 742 N N . TYR A 1 92 ? -5.315 3.407 -14.188 1.00 91.75 92 TYR A N 1
ATOM 743 C CA . TYR A 1 92 ? -6.445 3.134 -13.296 1.00 91.75 92 TYR A CA 1
ATOM 744 C C . TYR A 1 92 ? -6.445 1.687 -12.788 1.00 91.75 92 TYR A C 1
ATOM 746 O O . TYR A 1 92 ? -6.593 1.463 -11.589 1.00 91.75 92 TYR A O 1
ATOM 754 N N . ASN A 1 93 ? -6.284 0.713 -13.689 1.00 90.06 93 ASN A N 1
ATOM 755 C CA . ASN A 1 93 ? -6.286 -0.703 -13.327 1.00 90.06 93 ASN A CA 1
ATOM 756 C C . ASN A 1 93 ? -5.102 -1.059 -12.420 1.00 90.06 93 ASN A C 1
ATOM 758 O O . ASN A 1 93 ? -5.291 -1.783 -11.448 1.00 90.06 93 ASN A O 1
ATOM 762 N N . ASP A 1 94 ? -3.915 -0.535 -12.732 1.00 87.56 94 ASP A N 1
ATOM 763 C CA . ASP A 1 94 ? -2.699 -0.755 -11.948 1.00 87.56 94 ASP A CA 1
ATOM 764 C C . ASP A 1 94 ? -2.879 -0.258 -10.505 1.00 87.56 94 ASP A C 1
ATOM 766 O O . ASP A 1 94 ? -2.807 -1.043 -9.561 1.00 87.56 94 ASP A O 1
ATOM 770 N N . ILE A 1 95 ? -3.283 1.006 -10.330 1.00 86.50 95 ILE A N 1
ATOM 771 C CA . ILE A 1 95 ? -3.513 1.589 -8.999 1.00 86.50 95 ILE A CA 1
ATOM 772 C C . ILE A 1 95 ? -4.686 0.902 -8.284 1.00 86.50 95 ILE A C 1
ATOM 774 O O . ILE A 1 95 ? -4.633 0.683 -7.077 1.00 86.50 95 ILE A O 1
ATOM 778 N N . SER A 1 96 ? -5.754 0.539 -9.002 1.00 86.94 96 SER A N 1
ATOM 779 C CA . SER A 1 96 ? -6.916 -0.120 -8.394 1.00 86.94 96 SER A CA 1
ATOM 780 C C . SER A 1 96 ? -6.576 -1.507 -7.851 1.00 86.94 96 SER A C 1
ATOM 782 O O . SER A 1 96 ? -7.173 -1.906 -6.855 1.00 86.94 96 SER A O 1
ATOM 784 N N . SER A 1 97 ? -5.627 -2.219 -8.466 1.00 84.38 97 SER A N 1
ATOM 785 C CA . SER A 1 97 ? -5.176 -3.530 -7.981 1.00 84.38 97 SER A CA 1
ATOM 786 C C . SER A 1 97 ? -4.495 -3.457 -6.608 1.00 84.38 97 SER A C 1
ATOM 788 O O . SER A 1 97 ? -4.557 -4.409 -5.838 1.00 84.38 97 SER A O 1
ATOM 790 N N . MET A 1 98 ? -3.925 -2.299 -6.246 1.00 82.12 98 MET A N 1
ATOM 791 C CA . MET A 1 98 ? -3.270 -2.093 -4.946 1.00 82.12 98 MET A CA 1
ATOM 792 C C . MET A 1 98 ? -4.246 -2.104 -3.761 1.00 82.12 98 MET A C 1
ATOM 794 O O . MET A 1 98 ? -3.815 -2.192 -2.615 1.00 82.12 98 MET A O 1
ATOM 798 N N . TYR A 1 99 ? -5.546 -1.994 -4.031 1.00 77.69 99 TYR A N 1
ATOM 799 C CA . TYR A 1 99 ? -6.609 -1.919 -3.032 1.00 77.69 99 TYR A CA 1
ATOM 800 C C . TYR A 1 99 ? -7.427 -3.222 -2.916 1.00 77.69 99 TYR A C 1
ATOM 802 O O . TYR A 1 99 ? -8.423 -3.255 -2.196 1.00 77.69 99 TYR A O 1
ATOM 810 N N . GLU A 1 100 ? -7.043 -4.299 -3.619 1.00 70.62 100 GLU A N 1
ATOM 811 C CA . GLU A 1 100 ? -7.814 -5.559 -3.688 1.00 70.62 100 GLU A CA 1
ATOM 812 C C . GLU A 1 100 ? -7.715 -6.470 -2.440 1.00 70.62 100 GLU A C 1
ATOM 814 O O . GLU A 1 100 ? -8.055 -7.657 -2.502 1.00 70.62 100 GLU A O 1
ATOM 819 N N . HIS A 1 101 ? -7.313 -5.938 -1.286 1.00 55.72 101 HIS A N 1
ATOM 820 C CA . HIS A 1 101 ? -7.160 -6.666 -0.020 1.00 55.72 101 HIS A CA 1
ATOM 821 C C . HIS A 1 101 ? -7.782 -5.895 1.152 1.00 55.72 101 HIS A C 1
ATOM 823 O O . HIS A 1 101 ? -8.037 -6.557 2.181 1.00 55.72 101 HIS A O 1
#